Protein AF-A0A915KUY1-F1 (afdb_monomer_lite)

pLDDT: mean 75.83, std 19.06, range [29.27, 96.12]

Radius of gyration: 16.63 Å; chains: 1; bounding box: 63×33×34 Å

Foldseek 3Di:
DPPPPPPPVVPPPDDPPDDPVVLLVVLLVLCPVFQDPVLSVLQPVLDPVLRCPLCVVCVVVVNCQAADPVCSVVLVVLQVVCCPPPNVPLVSLLVSLVCSVCVVVCVPPPPHSVVVSVVSNVNTRVDPNVSSSVSSVVSSVVVVVVD

Organism: Romanomermis culicivorax (NCBI:txid13658)

Secondary structure (DSSP, 8-state):
---SSSSSSSSS-----S-HHHHHHHHHHHHHHHS-HHHHHHHHHT-TT-SSHHHHHHHHTTTTTTS-HHHHHHHHHHHHHHHHHT-TTHHHHHHHHHHHHTHHHHHHH-SSHHHHHHHHHHTTT-S-HHHHHHHHHHHHHHHHHT-

Structure (mmCIF, N/CA/C/O backbone):
data_AF-A0A915KUY1-F1
#
_entry.id   AF-A0A915KUY1-F1
#
loop_
_atom_site.group_PDB
_atom_site.id
_atom_site.type_symbol
_atom_site.label_atom_id
_atom_site.label_alt_id
_atom_site.label_comp_id
_atom_site.label_asym_id
_atom_site.label_entity_id
_atom_site.label_seq_id
_atom_site.pdbx_PDB_ins_code
_atom_site.Cartn_x
_atom_site.Cartn_y
_atom_site.Cartn_z
_atom_site.occupancy
_atom_site.B_iso_or_equiv
_atom_site.auth_seq_id
_atom_site.auth_comp_id
_atom_site.auth_asym_id
_atom_site.auth_atom_id
_atom_site.pdbx_PDB_model_num
ATOM 1 N N . MET A 1 1 ? -45.867 -4.315 1.442 1.00 37.22 1 MET A N 1
ATOM 2 C CA . MET A 1 1 ? -44.862 -5.387 1.263 1.00 37.22 1 MET A CA 1
ATOM 3 C C . MET A 1 1 ? -43.944 -4.998 0.104 1.00 37.22 1 MET A C 1
ATOM 5 O O . MET A 1 1 ? -43.951 -5.641 -0.935 1.00 37.22 1 MET A O 1
ATOM 9 N N . ALA A 1 2 ? -43.231 -3.877 0.262 1.00 34.56 2 ALA A N 1
ATOM 10 C CA . ALA A 1 2 ? -42.435 -3.243 -0.792 1.00 34.56 2 ALA A CA 1
ATOM 11 C C . ALA A 1 2 ? -41.160 -2.574 -0.230 1.00 34.56 2 ALA A C 1
ATOM 13 O O . ALA A 1 2 ? -40.733 -1.564 -0.761 1.00 34.56 2 ALA A O 1
ATOM 14 N N . ASP A 1 3 ? -40.552 -3.142 0.822 1.00 38.59 3 ASP A N 1
ATOM 15 C CA . ASP A 1 3 ? -39.385 -2.541 1.507 1.00 38.59 3 ASP A CA 1
ATOM 16 C C . ASP A 1 3 ? -38.132 -3.433 1.539 1.00 38.59 3 ASP A C 1
ATOM 18 O O . ASP A 1 3 ? -37.157 -3.117 2.207 1.00 38.59 3 ASP A O 1
ATOM 22 N N . ALA A 1 4 ? -38.104 -4.548 0.803 1.00 36.88 4 ALA A N 1
ATOM 23 C CA . ALA A 1 4 ? -36.945 -5.456 0.814 1.00 36.88 4 ALA A CA 1
ATOM 24 C C . ALA A 1 4 ? -36.074 -5.392 -0.454 1.00 36.88 4 ALA A C 1
ATOM 26 O O . ALA A 1 4 ? -35.021 -6.018 -0.498 1.00 36.88 4 ALA A O 1
ATOM 27 N N . LYS A 1 5 ? -36.490 -4.655 -1.496 1.00 35.69 5 LYS A N 1
ATOM 28 C CA . LYS A 1 5 ? -35.784 -4.630 -2.793 1.00 35.69 5 LYS A CA 1
ATOM 29 C C . LYS A 1 5 ? -34.901 -3.397 -3.012 1.00 35.69 5 LYS A C 1
ATOM 31 O O . LYS A 1 5 ? -34.172 -3.355 -3.990 1.00 35.69 5 LYS A O 1
ATOM 36 N N . MET A 1 6 ? -34.931 -2.436 -2.090 1.00 32.81 6 MET A N 1
ATOM 37 C CA . MET A 1 6 ? -34.223 -1.155 -2.209 1.00 32.81 6 MET A CA 1
ATOM 38 C C . MET A 1 6 ? -32.928 -1.083 -1.380 1.00 32.81 6 MET A C 1
ATOM 40 O O . MET A 1 6 ? -32.286 -0.047 -1.343 1.00 32.81 6 MET A O 1
ATOM 44 N N . ALA A 1 7 ? -32.531 -2.177 -0.716 1.00 36.47 7 ALA A N 1
ATOM 45 C CA . ALA A 1 7 ? -31.296 -2.243 0.078 1.00 36.47 7 ALA A CA 1
ATOM 46 C C . ALA A 1 7 ? -30.118 -2.907 -0.667 1.00 36.47 7 ALA A C 1
ATOM 48 O O . ALA A 1 7 ? -28.988 -2.873 -0.189 1.00 36.47 7 ALA A O 1
ATOM 49 N N . GLY A 1 8 ? -30.372 -3.538 -1.821 1.00 29.27 8 GLY A N 1
ATOM 50 C CA . GLY A 1 8 ? -29.350 -4.270 -2.581 1.00 29.27 8 GLY A CA 1
ATOM 51 C C . GLY A 1 8 ? -28.598 -3.428 -3.614 1.00 29.27 8 GLY A C 1
ATOM 52 O O . GLY A 1 8 ? -27.452 -3.737 -3.920 1.00 29.27 8 GLY A O 1
ATOM 53 N N . GLU A 1 9 ? -29.213 -2.361 -4.131 1.00 31.41 9 GLU A N 1
ATOM 54 C CA . GLU A 1 9 ? -28.635 -1.538 -5.208 1.00 31.41 9 GLU A CA 1
ATOM 55 C C . GLU A 1 9 ? -27.845 -0.317 -4.700 1.00 31.41 9 GLU A C 1
ATOM 57 O O . GLU A 1 9 ? -27.051 0.239 -5.451 1.00 31.41 9 GLU A O 1
ATOM 62 N N . GLU A 1 10 ? -27.956 0.048 -3.417 1.00 34.25 10 GLU A N 1
ATOM 63 C CA . GLU A 1 10 ? -27.162 1.137 -2.813 1.00 34.25 10 GLU A CA 1
ATOM 64 C C . GLU A 1 10 ? 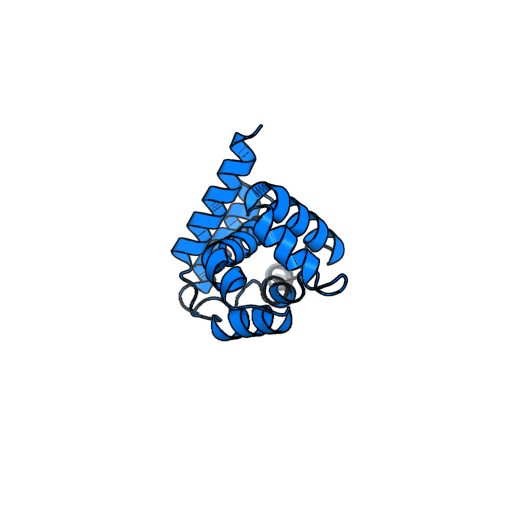-25.859 0.667 -2.138 1.00 34.25 10 GLU A C 1
ATOM 66 O O . GLU A 1 10 ? -25.038 1.491 -1.746 1.00 34.25 10 GLU A O 1
ATOM 71 N N . MET A 1 11 ? -25.612 -0.643 -2.021 1.00 32.72 11 MET A N 1
ATOM 72 C CA . MET A 1 11 ? -24.435 -1.157 -1.295 1.00 32.72 11 MET A CA 1
ATOM 73 C C . MET A 1 11 ? -23.153 -1.206 -2.143 1.00 32.72 11 MET A C 1
ATOM 75 O O . MET A 1 11 ? -22.055 -1.236 -1.598 1.00 32.72 11 MET A O 1
ATOM 79 N N . PHE A 1 12 ? -23.287 -1.181 -3.472 1.00 37.41 12 PHE A N 1
ATOM 80 C CA . PHE A 1 12 ? -22.168 -1.236 -4.427 1.00 37.41 12 PHE A CA 1
ATOM 81 C C . PHE A 1 12 ? -22.180 -0.065 -5.424 1.00 37.41 12 PHE A C 1
ATOM 83 O O . PHE A 1 12 ? -21.519 -0.101 -6.463 1.00 37.41 12 PHE A O 1
ATOM 90 N N . GLY A 1 13 ? -22.939 0.989 -5.109 1.00 30.92 13 GLY A N 1
ATOM 91 C CA . GLY A 1 13 ? -23.016 2.214 -5.894 1.00 30.92 13 GLY A CA 1
ATOM 92 C C . GLY A 1 13 ? -21.723 3.017 -5.795 1.00 30.92 13 GLY A C 1
ATOM 93 O O . GLY A 1 13 ? -21.561 3.814 -4.879 1.00 30.92 13 GLY A O 1
ATOM 94 N N . ALA A 1 14 ? -20.818 2.759 -6.741 1.00 41.97 14 ALA A N 1
ATOM 95 C CA . ALA A 1 14 ? -19.761 3.631 -7.248 1.00 41.97 14 ALA A CA 1
ATOM 96 C C . ALA A 1 14 ? -19.463 4.872 -6.391 1.00 41.97 14 ALA A C 1
ATOM 98 O O . ALA A 1 14 ? -20.105 5.912 -6.531 1.00 41.97 14 ALA A O 1
ATOM 99 N N . GLN A 1 15 ? -18.425 4.795 -5.564 1.00 40.28 15 GLN A N 1
ATOM 100 C CA . GLN A 1 15 ? -17.792 6.000 -5.051 1.00 40.28 15 GLN A CA 1
ATOM 101 C C . GLN A 1 15 ? -16.779 6.501 -6.088 1.00 40.28 15 GLN A C 1
ATOM 103 O O . GLN A 1 15 ? -15.762 5.840 -6.298 1.00 40.28 15 GLN A O 1
ATOM 108 N N . PRO A 1 16 ? -16.989 7.665 -6.732 1.00 50.44 16 PRO A N 1
ATOM 109 C CA . PRO A 1 16 ? -15.928 8.326 -7.477 1.00 50.44 16 PRO A CA 1
ATOM 110 C C . PRO A 1 16 ? -15.035 8.994 -6.429 1.00 50.44 16 PRO A C 1
ATOM 112 O O . PRO A 1 16 ? -15.233 10.158 -6.089 1.00 50.44 16 PRO A O 1
ATOM 115 N N . ARG A 1 17 ? -14.169 8.209 -5.777 1.00 51.03 17 ARG A N 1
ATOM 116 C CA . ARG A 1 17 ? -13.700 8.594 -4.441 1.00 51.03 17 ARG A CA 1
ATOM 117 C C . ARG A 1 17 ? -12.710 9.755 -4.433 1.00 51.03 17 ARG A C 1
ATOM 119 O O . ARG A 1 17 ? -12.708 10.450 -3.436 1.00 51.03 17 ARG A O 1
ATOM 126 N N . LEU A 1 18 ? -12.000 10.046 -5.525 1.00 49.78 18 LEU A N 1
ATOM 127 C CA . LEU A 1 18 ? -11.251 11.290 -5.768 1.00 49.78 18 LEU A CA 1
ATOM 128 C C . LEU A 1 18 ? -11.006 11.414 -7.283 1.00 49.78 18 LEU A C 1
ATOM 130 O O . LEU A 1 18 ? -10.793 10.405 -7.959 1.00 49.78 18 LEU A O 1
ATOM 134 N N . ALA A 1 19 ? -11.016 12.629 -7.842 1.00 52.47 19 ALA A N 1
ATOM 135 C CA . ALA A 1 19 ? -10.506 12.812 -9.205 1.00 52.47 19 ALA A CA 1
ATOM 136 C C . ALA A 1 19 ? -9.038 12.347 -9.245 1.00 52.47 19 ALA A C 1
ATOM 138 O O . ALA A 1 19 ? -8.319 12.561 -8.268 1.00 52.47 19 ALA A O 1
ATOM 139 N N . SER A 1 20 ? -8.575 11.742 -10.345 1.00 54.09 20 SER A N 1
ATOM 140 C CA . SER A 1 20 ? -7.192 11.237 -10.482 1.00 54.09 20 SER A CA 1
ATOM 141 C C . SER A 1 20 ? -6.143 12.249 -10.006 1.00 54.09 20 SER A C 1
ATOM 143 O O . SER A 1 20 ? -5.218 11.891 -9.288 1.00 54.09 20 SER A O 1
ATOM 145 N N . HIS A 1 21 ? -6.370 13.529 -10.297 1.00 54.31 21 HIS A N 1
ATOM 146 C CA . HIS A 1 21 ? -5.519 14.636 -9.875 1.00 54.31 21 HIS A CA 1
ATOM 147 C C . HIS A 1 21 ? -5.514 14.909 -8.354 1.00 54.31 21 HIS A C 1
ATOM 149 O O . HIS A 1 21 ? -4.525 15.373 -7.797 1.00 54.31 21 HIS A O 1
ATOM 155 N N . GLN A 1 22 ? -6.606 14.636 -7.636 1.00 54.81 22 GLN A N 1
ATOM 156 C CA . GLN A 1 22 ? -6.629 14.781 -6.177 1.00 54.81 22 GLN A CA 1
ATOM 157 C C . GLN A 1 22 ? -5.911 13.619 -5.480 1.00 54.81 22 GLN A C 1
ATOM 159 O O . GLN A 1 22 ? -5.196 13.862 -4.512 1.00 54.81 22 GLN A O 1
ATOM 164 N N . VAL A 1 23 ? -6.047 12.386 -5.990 1.00 60.12 23 VAL A N 1
ATOM 165 C CA . VAL A 1 23 ? -5.237 11.239 -5.534 1.00 60.12 23 VAL A CA 1
ATOM 166 C C . VAL A 1 23 ? -3.763 11.556 -5.733 1.00 60.12 23 VAL A C 1
ATOM 168 O O . VAL A 1 23 ? -2.976 11.429 -4.807 1.00 60.12 23 VAL A O 1
ATOM 171 N N . GLU A 1 24 ? -3.409 12.053 -6.914 1.00 59.25 24 GLU A N 1
ATOM 172 C CA . GLU A 1 24 ? -2.051 12.445 -7.268 1.00 59.25 24 GLU A CA 1
ATOM 173 C C . GLU A 1 24 ? -1.474 13.496 -6.305 1.00 59.25 24 GLU A C 1
ATOM 175 O O . GLU A 1 24 ? -0.385 13.306 -5.769 1.00 59.25 24 GLU A O 1
ATOM 180 N N . ASN A 1 25 ? -2.219 14.567 -6.013 1.00 61.16 25 ASN A N 1
ATOM 181 C CA . ASN A 1 25 ? -1.780 15.612 -5.085 1.00 61.16 25 ASN A CA 1
ATOM 182 C C . ASN A 1 25 ? -1.586 15.085 -3.656 1.00 61.16 25 ASN A C 1
ATOM 184 O O . ASN A 1 25 ? -0.623 15.462 -2.986 1.00 61.16 25 ASN A O 1
ATOM 188 N N . ILE A 1 26 ? -2.476 14.208 -3.184 1.00 63.00 26 ILE A N 1
ATOM 189 C CA . ILE A 1 26 ? -2.374 13.647 -1.834 1.00 63.00 26 ILE A CA 1
ATOM 190 C C . ILE A 1 26 ? -1.241 12.620 -1.769 1.00 63.00 26 ILE A C 1
ATOM 192 O O . ILE A 1 26 ? -0.455 12.658 -0.831 1.00 63.00 26 ILE A O 1
ATOM 196 N N . VAL A 1 27 ? -1.096 11.748 -2.766 1.00 62.47 27 VAL A N 1
ATOM 197 C CA . VAL A 1 27 ? -0.003 10.768 -2.831 1.00 62.47 27 VAL A CA 1
ATOM 198 C C . VAL A 1 27 ? 1.349 11.476 -2.942 1.00 62.47 27 VAL A C 1
ATOM 200 O O . VAL A 1 27 ? 2.252 11.137 -2.186 1.00 62.47 27 VAL A O 1
ATOM 203 N N . ASN A 1 28 ? 1.477 12.517 -3.774 1.00 62.22 28 ASN A N 1
ATOM 204 C CA . ASN A 1 28 ? 2.680 13.359 -3.834 1.00 62.22 28 ASN A CA 1
ATOM 205 C C . ASN A 1 28 ? 2.994 14.002 -2.478 1.00 62.22 28 ASN A C 1
ATOM 207 O O . ASN A 1 28 ? 4.131 13.950 -2.010 1.00 62.22 28 ASN A O 1
ATOM 211 N N . TYR A 1 29 ? 1.983 14.579 -1.823 1.00 64.69 29 TYR A N 1
ATOM 212 C CA . TYR A 1 29 ? 2.142 15.171 -0.498 1.00 64.69 29 TYR A CA 1
ATOM 213 C C . TYR A 1 29 ? 2.577 14.137 0.548 1.00 64.69 29 TYR A C 1
ATOM 215 O O . TYR A 1 29 ? 3.468 14.412 1.351 1.00 64.69 29 TYR A O 1
ATOM 223 N N . LEU A 1 30 ? 1.974 12.946 0.541 1.00 63.62 30 LEU A N 1
ATOM 224 C CA . LEU A 1 30 ? 2.277 11.881 1.493 1.00 63.62 30 LEU A CA 1
ATOM 225 C C . LEU A 1 30 ? 3.644 11.240 1.221 1.00 63.62 30 LEU A C 1
ATOM 227 O O . LEU A 1 30 ? 4.362 10.970 2.175 1.00 63.62 30 LEU A O 1
ATOM 231 N N . LEU A 1 31 ? 4.057 11.063 -0.036 1.00 63.53 31 LEU A N 1
ATOM 232 C CA . LEU A 1 31 ? 5.406 10.594 -0.372 1.00 63.53 31 LEU A CA 1
ATOM 233 C C . LEU A 1 31 ? 6.463 11.585 0.108 1.00 63.53 31 LEU A C 1
ATOM 235 O O . LEU A 1 31 ? 7.360 11.199 0.851 1.00 63.53 31 LEU A O 1
ATOM 239 N N . HIS A 1 32 ? 6.296 12.870 -0.222 1.00 61.81 32 HIS A N 1
ATOM 240 C CA . HIS A 1 32 ? 7.212 13.918 0.222 1.00 61.81 32 HIS A CA 1
ATOM 241 C C . HIS A 1 32 ? 7.282 14.020 1.754 1.00 61.81 32 HIS A C 1
ATOM 243 O O . HIS A 1 32 ? 8.345 14.252 2.325 1.00 61.81 32 HIS A O 1
ATOM 249 N N . ARG A 1 33 ? 6.147 13.851 2.444 1.00 61.03 33 ARG A N 1
ATOM 250 C CA . ARG A 1 33 ? 6.058 14.056 3.896 1.00 61.03 33 ARG A CA 1
ATOM 251 C C . ARG A 1 33 ? 6.351 12.806 4.732 1.00 61.03 33 ARG A C 1
ATOM 253 O O . ARG A 1 33 ? 6.656 12.959 5.913 1.00 61.03 33 ARG A O 1
ATOM 260 N N . ILE A 1 34 ? 6.216 11.600 4.174 1.00 58.72 34 ILE A N 1
ATOM 261 C CA . ILE A 1 34 ? 6.215 10.343 4.947 1.00 58.72 34 ILE A CA 1
ATOM 262 C C . ILE A 1 34 ? 7.193 9.289 4.404 1.00 58.72 34 ILE A C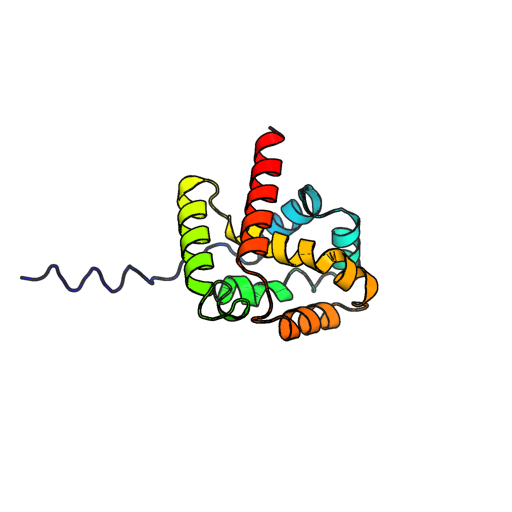 1
ATOM 264 O O . ILE A 1 34 ? 7.782 8.588 5.219 1.00 58.72 34 ILE A O 1
ATOM 268 N N . ALA A 1 35 ? 7.382 9.163 3.087 1.00 58.91 35 ALA A N 1
ATOM 269 C CA . ALA A 1 35 ? 8.065 8.011 2.469 1.00 58.91 35 ALA A CA 1
ATOM 270 C C . ALA A 1 35 ? 9.454 8.320 1.882 1.00 58.91 35 ALA A C 1
ATOM 272 O O . ALA A 1 35 ? 9.968 7.533 1.094 1.00 58.91 35 ALA A O 1
ATOM 273 N N . ASP A 1 36 ? 10.064 9.443 2.291 1.00 65.62 36 ASP A N 1
ATOM 274 C CA . ASP A 1 36 ? 11.448 9.843 1.985 1.00 65.62 36 ASP A CA 1
ATOM 275 C C . ASP A 1 36 ? 11.649 10.603 0.647 1.00 65.62 36 ASP A C 1
ATOM 277 O O . ASP A 1 36 ? 11.168 10.226 -0.424 1.00 65.62 36 ASP A O 1
ATOM 281 N N . ASN A 1 37 ? 12.403 11.707 0.731 1.00 67.50 37 ASN A N 1
ATOM 282 C CA . ASN A 1 37 ? 12.711 12.624 -0.369 1.00 67.50 37 ASN A CA 1
ATOM 283 C C . ASN A 1 37 ? 13.462 11.944 -1.518 1.00 67.50 37 ASN A C 1
ATOM 285 O O . ASN A 1 37 ? 13.270 12.321 -2.667 1.00 67.50 37 ASN A O 1
ATOM 289 N N . GLU A 1 38 ? 14.298 10.943 -1.237 1.00 72.06 38 GLU A N 1
ATOM 290 C CA . GLU A 1 38 ? 15.078 10.281 -2.288 1.00 72.06 38 GLU A CA 1
ATOM 291 C C . GLU A 1 38 ? 14.192 9.435 -3.219 1.00 72.06 38 GLU A C 1
ATOM 293 O O . GLU A 1 38 ? 14.338 9.511 -4.436 1.00 72.06 38 GLU A O 1
ATOM 298 N N . LEU A 1 39 ? 13.219 8.697 -2.680 1.00 70.75 39 LEU A N 1
ATOM 299 C CA . LEU A 1 39 ? 12.262 7.928 -3.476 1.00 70.75 39 LEU A CA 1
ATOM 300 C C . LEU A 1 39 ? 11.360 8.863 -4.289 1.00 70.75 39 LEU A C 1
ATOM 302 O O . LEU A 1 39 ? 11.097 8.610 -5.465 1.00 70.75 39 LEU A O 1
ATOM 306 N N . TYR A 1 40 ? 10.925 9.968 -3.678 1.00 73.00 40 TYR A N 1
ATOM 307 C CA . TYR A 1 40 ? 10.199 11.017 -4.385 1.00 73.00 40 TYR A CA 1
ATOM 308 C C . TYR A 1 40 ? 11.027 11.570 -5.555 1.00 73.00 40 TYR A C 1
ATOM 310 O O . TYR A 1 40 ? 10.537 11.611 -6.681 1.00 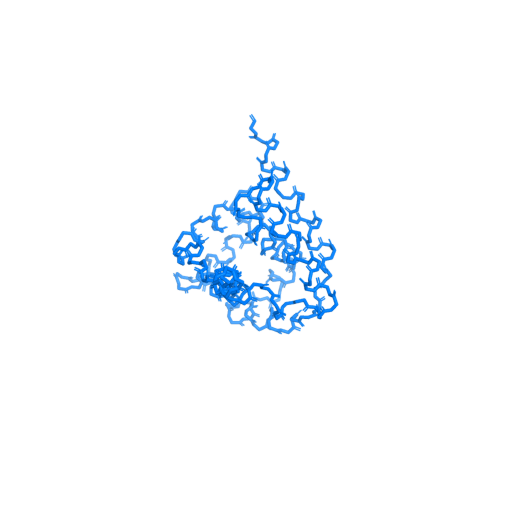73.00 40 TYR A O 1
ATOM 318 N N . ASP A 1 41 ? 12.298 11.912 -5.331 1.00 74.56 41 ASP A N 1
ATOM 319 C CA . ASP A 1 41 ? 13.193 12.426 -6.371 1.00 74.56 41 ASP A CA 1
ATOM 320 C C . ASP A 1 41 ? 13.439 11.408 -7.494 1.00 74.56 41 ASP A C 1
ATOM 322 O O . ASP A 1 41 ? 13.530 11.796 -8.660 1.00 74.56 41 ASP A O 1
ATOM 326 N N . VAL A 1 42 ? 13.548 10.114 -7.172 1.00 72.69 42 VAL A N 1
ATOM 327 C CA . VAL A 1 42 ? 13.679 9.033 -8.164 1.00 72.69 42 VAL A CA 1
ATOM 328 C C . VAL A 1 42 ? 12.428 8.956 -9.039 1.00 72.69 42 VAL A C 1
ATOM 330 O O . VAL A 1 42 ? 12.542 9.004 -10.264 1.00 72.69 42 VAL A O 1
ATOM 333 N N . ILE A 1 43 ? 11.237 8.934 -8.435 1.00 71.00 43 ILE A N 1
ATOM 334 C CA . ILE A 1 43 ? 9.962 8.885 -9.166 1.00 71.00 43 ILE A CA 1
ATOM 335 C C . ILE A 1 43 ? 9.776 10.141 -10.034 1.00 71.00 43 ILE A C 1
ATOM 337 O O . ILE A 1 43 ? 9.364 10.031 -11.187 1.00 71.00 43 ILE A O 1
ATOM 341 N N . GLN A 1 44 ? 10.134 11.328 -9.530 1.00 72.94 44 GLN A N 1
ATOM 342 C CA . GLN A 1 44 ? 10.049 12.581 -10.293 1.00 72.94 44 GLN A CA 1
ATOM 343 C C . GLN A 1 44 ? 11.019 12.611 -11.484 1.00 72.94 44 GLN A C 1
ATOM 345 O O . GLN A 1 44 ? 10.666 13.082 -12.564 1.00 72.94 44 GLN A O 1
ATOM 350 N N . LYS A 1 45 ? 12.235 12.068 -11.333 1.00 73.00 45 LYS A N 1
ATOM 351 C CA . LYS A 1 45 ? 13.222 11.988 -12.427 1.00 73.00 45 LYS A CA 1
ATOM 352 C C . LYS A 1 45 ? 12.795 11.054 -13.562 1.00 73.00 45 LYS A C 1
ATOM 354 O O . LYS A 1 45 ? 13.264 11.236 -14.682 1.00 73.00 45 LYS A O 1
ATOM 359 N N . MET A 1 46 ? 11.917 10.086 -13.294 1.00 69.56 46 MET A N 1
ATOM 360 C CA . MET A 1 46 ? 11.426 9.124 -14.290 1.00 69.56 46 MET A CA 1
ATOM 361 C C . MET A 1 46 ? 10.363 9.703 -15.251 1.00 69.56 46 MET A C 1
ATOM 363 O O . MET A 1 46 ? 10.036 9.050 -16.243 1.00 69.56 46 MET A O 1
ATOM 367 N N . GLY A 1 47 ? 9.882 10.938 -15.032 1.00 58.88 47 GLY A N 1
ATOM 368 C CA . GLY A 1 47 ? 9.226 11.767 -16.055 1.00 58.88 47 GLY A CA 1
ATOM 369 C C . GLY A 1 47 ? 7.862 12.372 -15.681 1.00 58.88 47 GLY A C 1
ATOM 370 O O . GLY A 1 47 ? 7.074 11.788 -14.944 1.00 58.88 47 GLY A O 1
ATOM 371 N N . ASP A 1 48 ? 7.541 13.517 -16.298 1.00 56.25 48 ASP A N 1
ATOM 372 C CA . ASP A 1 48 ? 6.346 14.351 -16.035 1.00 56.25 48 ASP A CA 1
ATOM 373 C C . ASP A 1 48 ? 4.986 13.681 -16.340 1.00 56.25 48 ASP A C 1
ATOM 375 O O . ASP A 1 48 ? 3.935 14.189 -15.956 1.00 56.25 48 ASP A O 1
ATOM 379 N N . HIS A 1 49 ? 4.969 12.541 -17.039 1.00 48.81 49 HIS A N 1
ATOM 380 C CA . HIS A 1 49 ? 3.748 11.786 -17.376 1.00 48.81 49 HIS A CA 1
ATOM 381 C C . HIS A 1 49 ? 3.600 10.476 -16.583 1.00 48.81 49 HIS A C 1
ATOM 383 O O . HIS A 1 49 ? 2.597 9.781 -16.723 1.00 48.81 49 HIS A O 1
ATOM 389 N N . ALA A 1 50 ? 4.581 10.147 -15.738 1.00 51.72 50 ALA A N 1
ATOM 390 C CA . ALA A 1 50 ? 4.671 8.920 -14.945 1.00 51.72 50 ALA A CA 1
ATOM 391 C C . ALA A 1 50 ? 4.057 9.066 -13.538 1.00 51.72 50 ALA A C 1
ATOM 393 O O . ALA A 1 50 ? 4.363 8.312 -12.616 1.00 51.72 50 ALA A O 1
ATOM 394 N N . GLN A 1 51 ? 3.177 10.049 -13.359 1.00 58.03 51 GLN A N 1
ATOM 395 C CA . GLN A 1 51 ? 2.508 10.323 -12.094 1.00 58.03 51 GLN A CA 1
ATOM 396 C C . GLN A 1 51 ? 1.557 9.165 -11.755 1.00 58.03 51 GLN A C 1
ATOM 398 O O . GLN A 1 51 ? 0.455 9.071 -12.285 1.00 58.03 51 GLN A O 1
ATOM 403 N N . PHE A 1 52 ? 2.012 8.242 -10.904 1.00 61.16 52 PHE A N 1
ATOM 404 C CA . PHE A 1 52 ? 1.205 7.237 -10.196 1.00 61.16 52 PHE A CA 1
ATOM 405 C C . PHE A 1 52 ? 0.298 6.315 -11.025 1.00 61.16 52 PHE A C 1
ATOM 407 O O . PHE A 1 52 ? -0.509 5.578 -10.461 1.00 61.16 52 PHE A O 1
ATOM 414 N N . TYR A 1 53 ? 0.457 6.245 -12.349 1.00 65.38 53 TYR A N 1
ATOM 415 C CA . TYR A 1 53 ? -0.302 5.295 -13.172 1.00 65.38 53 TYR A CA 1
ATOM 416 C C . TYR A 1 53 ? -0.121 3.840 -12.717 1.00 65.38 53 TYR A C 1
ATOM 418 O O . TYR A 1 53 ? -1.042 3.040 -12.874 1.00 65.38 53 TYR A O 1
ATOM 426 N N . PHE A 1 54 ? 1.018 3.496 -12.104 1.00 71.38 54 PHE A N 1
ATOM 427 C CA . PHE A 1 54 ? 1.240 2.157 -11.555 1.00 71.38 54 PHE A CA 1
ATOM 428 C C . PHE A 1 54 ? 0.254 1.811 -10.427 1.00 71.38 54 PHE A C 1
ATOM 430 O O . PHE A 1 54 ? -0.236 0.684 -10.382 1.00 71.38 54 PHE A O 1
ATOM 437 N N . CYS A 1 55 ? -0.118 2.771 -9.571 1.00 76.00 55 CYS A N 1
ATOM 438 C CA . CYS A 1 55 ? -1.086 2.541 -8.498 1.00 76.00 55 CYS A CA 1
ATOM 439 C C . CYS A 1 55 ? -2.536 2.841 -8.909 1.00 76.00 55 CYS A C 1
ATOM 441 O O . CYS A 1 55 ? -3.456 2.548 -8.147 1.00 76.00 55 CYS A O 1
ATOM 443 N N . TYR A 1 56 ? -2.786 3.315 -10.138 1.00 80.88 56 TYR A N 1
ATOM 444 C CA . TYR A 1 56 ? -4.151 3.464 -10.664 1.00 80.88 56 TYR A CA 1
ATOM 445 C C . TYR A 1 56 ? -4.935 2.147 -10.596 1.00 80.88 56 TYR A C 1
ATOM 447 O O . TYR A 1 56 ? -6.100 2.138 -10.198 1.00 80.88 56 TYR A O 1
ATOM 455 N N . ARG A 1 57 ? -4.286 1.015 -10.918 1.00 85.06 57 ARG A N 1
ATOM 456 C CA . ARG A 1 57 ? -4.895 -0.321 -10.804 1.00 85.06 57 ARG A CA 1
ATOM 457 C C . ARG A 1 57 ? -5.334 -0.631 -9.374 1.00 85.06 57 ARG A C 1
ATOM 459 O O . ARG A 1 57 ? -6.385 -1.241 -9.193 1.00 85.06 57 ARG A O 1
ATOM 466 N N . TRP A 1 58 ? -4.537 -0.234 -8.385 1.00 90.31 58 TRP A N 1
ATOM 467 C CA . TRP A 1 58 ? -4.801 -0.523 -6.980 1.00 90.31 58 TRP A CA 1
ATOM 468 C C . TRP A 1 58 ? -6.096 0.136 -6.532 1.00 90.31 58 TRP A C 1
ATOM 470 O O . TRP A 1 58 ? -6.981 -0.548 -6.035 1.00 90.31 58 TRP A O 1
ATOM 480 N N . PHE A 1 59 ? -6.260 1.427 -6.809 1.00 85.50 59 PHE A N 1
ATOM 481 C CA . PHE A 1 59 ? -7.479 2.146 -6.440 1.00 85.50 59 PHE A CA 1
ATOM 482 C C . PHE A 1 59 ? -8.683 1.752 -7.300 1.00 85.50 59 PHE A C 1
ATOM 484 O O . PHE A 1 59 ? -9.792 1.662 -6.791 1.00 85.50 59 PHE A O 1
ATOM 491 N N . LEU A 1 60 ? -8.485 1.470 -8.594 1.00 86.19 60 LEU A N 1
ATOM 492 C CA . LEU A 1 60 ? -9.580 1.067 -9.483 1.00 86.19 60 LEU A CA 1
ATOM 493 C C . LEU A 1 60 ? -10.198 -0.283 -9.090 1.00 86.19 60 LEU A C 1
ATOM 495 O O . LEU A 1 60 ? -11.382 -0.510 -9.326 1.00 86.19 60 LEU A O 1
ATOM 499 N N . LEU A 1 61 ? -9.387 -1.196 -8.554 1.00 89.81 61 LEU A N 1
ATOM 500 C CA . LEU A 1 61 ? -9.802 -2.557 -8.210 1.00 89.81 61 LEU A CA 1
ATOM 501 C C . LEU A 1 61 ? -9.850 -2.798 -6.700 1.00 89.81 61 LEU A C 1
ATOM 503 O O . LEU A 1 61 ? -9.840 -3.959 -6.289 1.00 89.81 61 LEU A O 1
ATOM 507 N N . ASP A 1 62 ? -9.839 -1.739 -5.888 1.00 90.06 62 ASP A N 1
ATOM 508 C CA . ASP A 1 62 ? -9.784 -1.814 -4.425 1.00 90.06 62 ASP A CA 1
ATOM 509 C C . ASP A 1 62 ? -8.718 -2.816 -3.933 1.00 90.06 62 ASP A C 1
ATOM 511 O O . ASP A 1 62 ? -8.965 -3.649 -3.070 1.00 90.06 62 ASP A O 1
ATOM 515 N N . PHE A 1 63 ? -7.524 -2.807 -4.529 1.00 92.81 63 PHE A N 1
ATOM 516 C CA . PHE A 1 63 ? -6.401 -3.702 -4.215 1.00 92.81 63 PHE A CA 1
ATOM 517 C C . PHE A 1 63 ? -6.683 -5.208 -4.407 1.00 92.81 63 PHE A C 1
ATOM 519 O O . PHE A 1 63 ? -5.855 -6.045 -4.046 1.00 92.81 63 PHE A O 1
ATOM 526 N N . LYS A 1 64 ? -7.800 -5.597 -5.044 1.00 91.94 64 LYS A N 1
ATOM 527 C CA . LYS A 1 64 ? -8.201 -7.009 -5.212 1.00 91.94 64 LYS A CA 1
ATOM 528 C C . LYS A 1 64 ? -7.152 -7.884 -5.897 1.00 91.94 64 LYS A C 1
ATOM 530 O O . LYS A 1 64 ? -7.136 -9.093 -5.668 1.00 91.94 64 LYS A O 1
ATOM 535 N N . ARG A 1 65 ? -6.362 -7.292 -6.797 1.00 93.56 65 ARG A N 1
ATOM 536 C CA . ARG A 1 65 ? -5.314 -7.965 -7.582 1.00 93.56 65 ARG A CA 1
ATOM 537 C C . ARG A 1 65 ? -3.964 -8.011 -6.875 1.00 93.56 65 ARG A C 1
ATOM 539 O O . ARG A 1 65 ? -3.070 -8.678 -7.370 1.00 93.56 65 ARG A O 1
ATOM 546 N N . GLU A 1 66 ? -3.814 -7.306 -5.761 1.00 94.06 66 GLU A N 1
ATOM 547 C CA . GLU A 1 66 ? -2.534 -7.194 -5.063 1.00 94.06 66 GLU A CA 1
ATOM 548 C C . GLU A 1 66 ? -2.424 -8.224 -3.931 1.00 94.06 66 GLU A C 1
ATOM 550 O O . GLU A 1 66 ? -1.333 -8.696 -3.634 1.00 94.06 66 GLU A O 1
ATOM 555 N N . PHE A 1 67 ? -3.547 -8.635 -3.341 1.00 95.56 67 PHE A N 1
ATOM 556 C CA . PHE A 1 67 ? -3.576 -9.568 -2.213 1.00 95.56 67 PHE A CA 1
ATOM 557 C C . PHE A 1 67 ? -4.224 -10.903 -2.580 1.00 95.56 67 PHE A C 1
ATOM 559 O O . PHE A 1 67 ? -5.152 -10.955 -3.399 1.00 95.56 67 PHE A O 1
ATOM 566 N N . GLU A 1 68 ? -3.765 -11.972 -1.923 1.00 94.50 68 GLU A N 1
ATOM 567 C CA . GLU A 1 68 ? -4.387 -13.290 -2.019 1.00 94.50 68 GLU A CA 1
ATOM 568 C C . GLU A 1 68 ? -5.875 -13.225 -1.642 1.00 94.50 68 GLU A C 1
ATOM 570 O O . GLU A 1 68 ? -6.341 -12.349 -0.906 1.00 94.50 68 GLU A O 1
ATOM 575 N N . TYR A 1 69 ? -6.663 -14.162 -2.171 1.00 92.00 69 TYR A N 1
ATOM 576 C CA . TYR A 1 69 ? -8.108 -14.179 -1.942 1.00 92.00 69 TYR A CA 1
ATOM 577 C C . TYR A 1 69 ? -8.478 -14.287 -0.456 1.00 92.00 69 TYR A C 1
ATOM 579 O O . TYR A 1 69 ? -9.461 -13.681 -0.036 1.00 92.00 69 TYR A O 1
ATOM 587 N N . GLU A 1 70 ? -7.699 -15.034 0.327 1.00 93.12 70 GLU A N 1
ATOM 588 C CA . GLU A 1 70 ? -7.947 -15.217 1.761 1.00 93.12 70 GLU A CA 1
ATOM 589 C C . GLU A 1 70 ? -7.726 -13.918 2.553 1.00 93.12 70 GLU A C 1
ATOM 591 O O . GLU A 1 70 ? -8.468 -13.635 3.493 1.00 93.12 70 GLU A O 1
ATOM 596 N N . ASP A 1 71 ? -6.787 -13.078 2.111 1.00 94.38 71 ASP A N 1
ATOM 597 C CA . ASP A 1 71 ? -6.411 -11.843 2.799 1.00 94.38 71 ASP A CA 1
ATOM 598 C C . ASP A 1 71 ? -7.207 -10.617 2.346 1.00 94.38 71 ASP A C 1
ATOM 600 O O . ASP A 1 71 ? -7.354 -9.653 3.105 1.00 94.38 71 ASP A O 1
ATOM 604 N N . VAL A 1 72 ? -7.751 -10.628 1.122 1.00 95.06 72 VAL A N 1
ATOM 605 C CA . VAL A 1 72 ? -8.378 -9.427 0.550 1.00 95.06 72 VAL A CA 1
ATOM 606 C C . VAL A 1 72 ? -9.548 -8.910 1.390 1.00 95.06 72 VAL A C 1
ATOM 608 O O . VAL A 1 72 ? -9.725 -7.701 1.523 1.00 95.06 72 VAL A O 1
ATOM 611 N N . PHE A 1 73 ? -10.328 -9.804 2.003 1.00 94.88 73 PHE A N 1
ATOM 612 C CA . PHE A 1 73 ? -11.450 -9.400 2.849 1.00 94.88 73 PHE A CA 1
ATOM 613 C C . PHE A 1 73 ? -10.970 -8.665 4.103 1.00 94.88 73 PHE A C 1
ATOM 615 O O . PHE A 1 73 ? -11.515 -7.617 4.431 1.00 94.88 73 PHE A O 1
ATOM 622 N N . SER A 1 74 ? -9.902 -9.149 4.740 1.00 95.19 74 SER A N 1
ATOM 623 C CA . SER A 1 74 ? -9.284 -8.496 5.903 1.00 95.19 74 SER A CA 1
ATOM 624 C C . SER A 1 74 ? -8.749 -7.103 5.554 1.00 95.19 74 SER A C 1
ATOM 626 O O . SER A 1 74 ? -8.944 -6.138 6.302 1.00 95.19 74 SER A O 1
ATOM 628 N N . VAL A 1 75 ? -8.134 -6.966 4.373 1.00 96.12 75 VAL A N 1
ATOM 629 C CA . VAL A 1 75 ? -7.691 -5.671 3.840 1.00 96.12 75 VAL A CA 1
ATOM 630 C C . VAL A 1 75 ? -8.879 -4.727 3.659 1.00 96.12 75 VAL A C 1
ATOM 632 O O . VAL A 1 75 ? -8.847 -3.603 4.161 1.00 96.12 75 VAL A O 1
ATOM 635 N N . TRP A 1 76 ? -9.954 -5.176 3.010 1.00 95.88 76 TRP A N 1
ATOM 636 C CA . TRP A 1 76 ? -11.150 -4.359 2.783 1.00 95.88 76 TRP A CA 1
ATOM 637 C C . TRP A 1 76 ? -11.846 -3.940 4.072 1.00 95.88 76 TRP A C 1
ATOM 639 O O . TRP A 1 76 ? -12.130 -2.757 4.257 1.00 95.88 76 TRP A O 1
ATOM 649 N N . GLU A 1 77 ? -12.075 -4.878 4.988 1.00 95.25 77 GLU A N 1
ATOM 650 C CA . GLU A 1 77 ? -12.691 -4.604 6.286 1.00 95.25 77 GLU A CA 1
ATOM 651 C C . GLU A 1 77 ? -11.875 -3.579 7.075 1.00 95.25 77 GLU A C 1
ATOM 653 O O . GLU A 1 77 ? -12.442 -2.665 7.687 1.00 95.25 77 GLU A O 1
ATOM 658 N N . THR A 1 78 ? -10.544 -3.676 7.005 1.00 95.06 78 THR A N 1
ATOM 659 C CA . THR A 1 78 ? -9.642 -2.721 7.648 1.00 95.06 78 THR A CA 1
ATOM 660 C C . THR A 1 78 ? -9.720 -1.348 6.987 1.00 95.06 78 THR A C 1
ATOM 662 O O . THR A 1 78 ? -9.902 -0.364 7.703 1.00 95.06 78 THR A O 1
ATOM 665 N N . ILE A 1 79 ? -9.653 -1.256 5.653 1.00 91.38 79 ILE A N 1
ATOM 666 C CA . ILE A 1 79 ? -9.772 0.017 4.921 1.00 91.38 79 ILE A CA 1
ATOM 667 C C . ILE A 1 79 ? -11.110 0.684 5.234 1.00 91.38 79 ILE A C 1
ATOM 669 O O . ILE A 1 79 ? -11.140 1.855 5.596 1.00 91.38 79 ILE A O 1
ATOM 673 N N . TRP A 1 80 ? -12.225 -0.040 5.138 1.00 92.56 80 TRP A N 1
ATOM 674 C CA . TRP A 1 80 ? -13.550 0.529 5.385 1.00 92.56 80 TRP A CA 1
ATOM 675 C C . TRP A 1 80 ? -13.715 1.002 6.828 1.00 92.56 80 TRP A C 1
ATOM 677 O O . TRP A 1 80 ? -14.244 2.091 7.067 1.00 92.56 80 TRP A O 1
ATOM 687 N N . SER A 1 81 ? -13.228 0.216 7.790 1.00 92.31 81 SER A N 1
ATOM 688 C CA . SER A 1 81 ? -13.273 0.584 9.206 1.00 92.31 81 SER A CA 1
ATOM 689 C C . SER A 1 81 ? -12.393 1.801 9.493 1.00 92.31 81 SER A C 1
ATOM 691 O O . SER A 1 81 ? -12.842 2.749 10.139 1.00 92.31 81 SER A O 1
ATOM 693 N N . ALA A 1 82 ? -11.163 1.820 8.978 1.00 88.75 82 ALA A N 1
ATOM 694 C CA . ALA A 1 82 ? -10.223 2.922 9.153 1.00 88.75 82 ALA A CA 1
ATOM 695 C C . ALA A 1 82 ? -10.703 4.208 8.462 1.00 88.75 82 ALA A C 1
ATOM 697 O O . ALA A 1 82 ? -10.620 5.278 9.072 1.00 88.75 82 ALA A O 1
ATOM 698 N N . ASN A 1 83 ? -11.298 4.091 7.267 1.00 85.12 83 ASN A N 1
ATOM 699 C CA . ASN A 1 83 ? -11.877 5.216 6.530 1.00 85.12 83 ASN A CA 1
ATOM 700 C C . ASN A 1 83 ? -12.982 5.924 7.303 1.00 85.12 83 ASN A C 1
ATOM 702 O O . ASN A 1 83 ? -13.124 7.141 7.227 1.00 85.12 83 ASN A O 1
ATOM 706 N N . ARG A 1 84 ? -13.746 5.166 8.090 1.00 85.62 84 ARG A N 1
ATOM 707 C CA . ARG A 1 84 ? -14.826 5.714 8.907 1.00 85.62 84 ARG A CA 1
ATOM 708 C C . ARG A 1 84 ? -14.363 6.234 10.266 1.00 85.62 84 ARG A C 1
ATOM 710 O O . ARG A 1 84 ? -14.979 7.153 10.797 1.00 85.62 84 ARG A O 1
ATOM 717 N N . LEU A 1 85 ? -13.358 5.601 10.866 1.00 84.19 85 LEU A N 1
ATOM 718 C CA . LEU A 1 85 ? -13.013 5.819 12.273 1.00 84.19 85 LEU A CA 1
ATOM 719 C C . LEU A 1 85 ? -11.793 6.717 12.484 1.00 84.19 85 LEU A C 1
ATOM 721 O O . LEU A 1 85 ? -11.694 7.330 13.544 1.00 84.19 85 LEU A O 1
ATOM 725 N N . ILE A 1 86 ? -10.852 6.762 11.534 1.00 81.25 86 ILE A N 1
ATOM 726 C CA . ILE A 1 86 ? -9.518 7.335 11.772 1.00 81.25 86 ILE A CA 1
ATOM 727 C C . ILE A 1 86 ? -9.104 8.340 10.688 1.00 81.25 86 ILE A C 1
ATOM 729 O O . ILE A 1 86 ? -8.567 9.395 11.023 1.00 81.25 86 ILE A O 1
ATOM 733 N N . SER A 1 87 ? -9.317 8.041 9.402 1.00 78.62 87 SER A N 1
ATOM 734 C CA . SER A 1 87 ? -8.894 8.919 8.299 1.00 78.62 87 SER A CA 1
ATOM 735 C C . SER A 1 87 ? -9.653 8.609 7.021 1.00 78.62 87 SER A C 1
ATOM 737 O O . SER A 1 87 ? -9.617 7.467 6.604 1.00 78.62 87 SER A O 1
ATOM 739 N N . GLU A 1 88 ? -10.239 9.603 6.350 1.00 77.38 88 GLU A N 1
ATOM 740 C CA . GLU A 1 88 ? -11.066 9.410 5.142 1.00 77.38 88 GLU A CA 1
ATOM 741 C C . GLU A 1 88 ? -10.349 8.727 3.956 1.00 77.38 88 GLU A C 1
ATOM 743 O O . GLU A 1 88 ? -11.025 8.276 3.034 1.00 77.38 88 GLU A O 1
ATOM 748 N N . ASN A 1 89 ? -9.013 8.618 3.988 1.00 82.94 89 ASN A N 1
ATOM 749 C CA . ASN A 1 89 ? -8.180 8.118 2.888 1.00 82.94 89 ASN A CA 1
ATOM 750 C C . ASN A 1 89 ? -7.122 7.086 3.348 1.00 82.94 89 ASN A C 1
ATOM 752 O O . ASN A 1 89 ? -5.949 7.183 2.978 1.00 82.94 89 ASN A O 1
ATOM 756 N N . PHE A 1 90 ? -7.487 6.119 4.199 1.00 87.75 90 PHE A N 1
ATOM 757 C CA . PHE A 1 90 ? -6.580 5.065 4.690 1.00 87.75 90 PHE A CA 1
ATOM 758 C C . PHE A 1 90 ? -5.971 4.215 3.564 1.00 87.75 90 PHE A C 1
ATOM 760 O O . PHE A 1 90 ? -4.824 3.784 3.650 1.00 87.75 90 PHE A O 1
ATOM 767 N N . ASP A 1 91 ? -6.710 4.017 2.479 1.00 88.06 91 ASP A N 1
ATOM 768 C CA . ASP A 1 91 ? -6.267 3.350 1.256 1.00 88.06 91 ASP A CA 1
ATOM 769 C C . ASP A 1 91 ? -5.019 3.997 0.629 1.00 88.06 91 ASP A C 1
ATOM 771 O O . ASP A 1 91 ? -4.168 3.291 0.085 1.00 88.06 91 ASP A O 1
ATOM 775 N N . LEU A 1 92 ? -4.830 5.313 0.786 1.00 85.94 92 LEU A N 1
ATOM 776 C CA . LEU A 1 92 ? -3.600 5.985 0.350 1.00 85.94 92 LEU A CA 1
ATOM 777 C C . LEU A 1 92 ? -2.396 5.588 1.210 1.00 85.94 92 LEU A C 1
ATOM 779 O O . LEU A 1 92 ? -1.298 5.413 0.686 1.00 85.94 92 LEU A O 1
ATOM 783 N N . PHE A 1 93 ? -2.593 5.404 2.517 1.00 87.75 93 PHE A N 1
ATOM 784 C CA . PHE A 1 93 ? -1.538 4.920 3.410 1.00 87.75 93 PHE A CA 1
ATOM 785 C C . PHE A 1 93 ? -1.195 3.458 3.134 1.00 87.75 93 PHE A C 1
ATOM 787 O O . PHE A 1 93 ? -0.041 3.075 3.298 1.00 87.75 93 PHE A O 1
ATOM 794 N N . LEU A 1 94 ? -2.159 2.654 2.677 1.00 92.25 94 LEU A N 1
ATOM 795 C CA . LEU A 1 94 ? -1.889 1.293 2.221 1.00 92.25 94 LEU A CA 1
ATOM 796 C C . LEU A 1 94 ? -1.028 1.282 0.954 1.00 92.25 94 LEU A C 1
ATOM 798 O O . LEU A 1 94 ? -0.007 0.600 0.924 1.00 92.25 94 LEU A O 1
ATOM 802 N N . ALA A 1 95 ? -1.389 2.077 -0.058 1.00 89.56 95 ALA A N 1
ATOM 803 C CA . ALA A 1 95 ? -0.569 2.224 -1.260 1.00 89.56 95 ALA A CA 1
ATOM 804 C C . ALA A 1 95 ? 0.852 2.698 -0.918 1.00 89.56 95 ALA A C 1
ATOM 806 O O . ALA A 1 95 ? 1.836 2.177 -1.440 1.00 89.56 95 ALA A O 1
ATOM 807 N N . LEU A 1 96 ? 0.964 3.653 0.005 1.00 85.31 96 LEU A N 1
ATOM 808 C CA . LEU A 1 96 ? 2.249 4.162 0.460 1.00 85.31 96 LEU A CA 1
ATOM 809 C C . LEU A 1 96 ? 3.063 3.109 1.217 1.00 85.31 96 LEU A C 1
ATOM 811 O O . LEU A 1 96 ? 4.263 3.004 0.998 1.00 85.31 96 LEU A O 1
ATOM 815 N N . ALA A 1 97 ? 2.420 2.302 2.061 1.00 90.44 97 ALA A N 1
ATOM 816 C CA . ALA A 1 97 ? 3.069 1.207 2.773 1.00 90.44 97 ALA A CA 1
ATOM 817 C C . ALA A 1 97 ? 3.630 0.150 1.813 1.00 90.44 97 ALA A C 1
ATOM 819 O O . ALA A 1 97 ? 4.724 -0.360 2.050 1.00 90.44 97 ALA A O 1
ATOM 820 N N . MET A 1 98 ? 2.922 -0.147 0.719 1.00 91.19 98 MET A N 1
ATOM 821 C CA . MET A 1 98 ? 3.427 -1.036 -0.329 1.00 91.19 98 MET A CA 1
ATOM 822 C C . MET A 1 98 ? 4.676 -0.451 -0.991 1.00 91.19 98 MET A C 1
ATOM 824 O O . MET A 1 98 ? 5.688 -1.135 -1.088 1.00 91.19 98 MET A O 1
ATOM 828 N N . ILE A 1 99 ? 4.637 0.823 -1.386 1.00 87.44 99 ILE A N 1
ATOM 829 C CA . ILE A 1 99 ? 5.783 1.504 -2.002 1.00 87.44 99 ILE A CA 1
ATOM 830 C C . ILE A 1 99 ? 6.986 1.546 -1.044 1.00 87.44 99 ILE A C 1
ATOM 832 O O . ILE A 1 99 ? 8.094 1.196 -1.437 1.00 87.44 99 ILE A O 1
ATOM 836 N N . GLU A 1 100 ? 6.762 1.926 0.214 1.00 86.06 100 GLU A N 1
ATOM 837 C CA . GLU A 1 100 ? 7.797 2.011 1.251 1.00 86.06 100 GLU A CA 1
ATOM 838 C C . GLU A 1 100 ? 8.444 0.648 1.529 1.00 86.06 100 GLU A C 1
ATOM 840 O O . GLU A 1 100 ? 9.654 0.560 1.722 1.00 86.06 100 GLU A O 1
ATOM 845 N N . THR A 1 101 ? 7.657 -0.433 1.518 1.00 90.38 101 THR A N 1
ATOM 846 C CA . THR A 1 101 ? 8.175 -1.792 1.752 1.00 90.38 101 THR A CA 1
ATOM 847 C C . THR A 1 101 ? 9.192 -2.192 0.682 1.00 90.38 101 THR A C 1
ATOM 849 O O . THR A 1 101 ? 10.211 -2.789 1.015 1.00 90.38 101 THR A O 1
ATOM 852 N N . TYR A 1 102 ? 8.950 -1.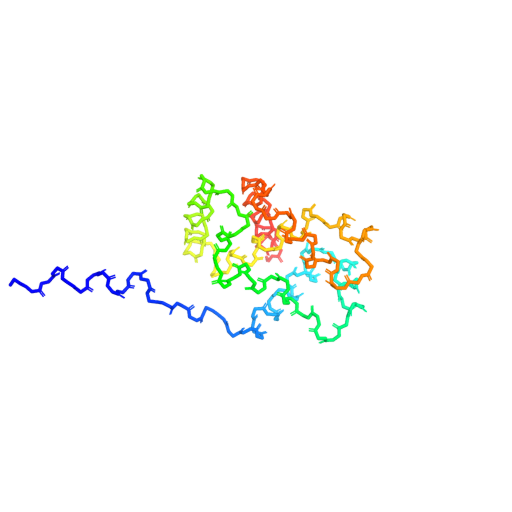827 -0.579 1.00 90.38 102 TYR A N 1
ATOM 853 C CA . TYR A 1 102 ? 9.825 -2.166 -1.708 1.00 90.38 102 TYR A CA 1
ATOM 854 C C . TYR A 1 102 ? 10.764 -1.028 -2.108 1.00 90.38 102 TYR A C 1
ATOM 856 O O . TYR A 1 102 ? 11.320 -1.032 -3.202 1.00 90.38 102 TYR A O 1
ATOM 864 N N . ARG A 1 103 ? 10.945 -0.030 -1.238 1.00 87.38 103 ARG A N 1
ATOM 865 C CA . ARG A 1 103 ? 11.725 1.175 -1.533 1.00 87.38 103 ARG A CA 1
ATOM 866 C C . ARG A 1 103 ? 13.119 0.862 -2.070 1.00 87.38 103 ARG A C 1
ATOM 868 O O . ARG A 1 103 ? 13.520 1.424 -3.085 1.00 87.38 103 ARG A O 1
ATOM 875 N N . ASN A 1 104 ? 13.852 -0.006 -1.378 1.00 88.44 104 ASN A N 1
ATOM 876 C CA . ASN A 1 104 ? 15.232 -0.322 -1.745 1.00 88.44 104 ASN A CA 1
ATOM 877 C C . ASN A 1 104 ? 15.279 -1.079 -3.075 1.00 88.44 104 ASN A C 1
ATOM 879 O O . ASN A 1 104 ? 16.064 -0.710 -3.939 1.00 88.44 104 ASN A O 1
ATOM 883 N N . ASP A 1 105 ? 14.377 -2.043 -3.277 1.00 89.88 105 ASP A N 1
ATOM 884 C CA . ASP A 1 105 ? 14.283 -2.800 -4.529 1.00 89.88 105 ASP A CA 1
ATOM 885 C C . ASP A 1 105 ? 13.960 -1.872 -5.714 1.00 89.88 105 ASP A C 1
ATOM 887 O O . ASP A 1 105 ? 14.578 -1.956 -6.771 1.00 89.88 105 ASP A O 1
ATOM 891 N N . ILE A 1 106 ? 13.043 -0.914 -5.531 1.00 86.00 106 ILE A N 1
ATOM 892 C CA . ILE A 1 106 ? 12.698 0.074 -6.563 1.00 86.00 106 ILE A CA 1
ATOM 893 C C . ILE A 1 106 ? 13.909 0.948 -6.910 1.00 86.00 106 ILE A C 1
ATOM 895 O O . ILE A 1 106 ? 14.175 1.180 -8.085 1.00 86.00 106 ILE A O 1
ATOM 899 N N . ILE A 1 107 ? 14.644 1.440 -5.911 1.00 84.88 107 ILE A N 1
ATOM 900 C CA . ILE A 1 107 ? 15.793 2.331 -6.133 1.00 84.88 107 ILE A CA 1
ATOM 901 C C . ILE A 1 107 ? 16.976 1.584 -6.762 1.00 84.88 107 ILE A C 1
ATOM 903 O O . ILE A 1 107 ? 17.693 2.160 -7.580 1.00 84.88 107 ILE A O 1
ATOM 907 N N . GLU A 1 108 ? 17.193 0.324 -6.386 1.00 88.12 108 GLU A N 1
ATOM 908 C CA . GLU A 1 108 ? 18.323 -0.479 -6.858 1.00 88.12 108 GLU A CA 1
ATOM 909 C C . GLU A 1 108 ? 18.065 -1.129 -8.225 1.00 88.12 108 GLU A C 1
ATOM 911 O O . GLU A 1 108 ? 18.985 -1.202 -9.044 1.00 88.12 108 GLU A O 1
ATOM 916 N N . GLU A 1 109 ? 16.837 -1.586 -8.493 1.00 85.56 109 GLU A N 1
ATOM 917 C CA . GLU A 1 109 ? 16.528 -2.425 -9.658 1.00 85.56 109 GLU A CA 1
ATOM 918 C C . GLU A 1 109 ? 15.734 -1.714 -10.765 1.00 85.56 109 GLU A C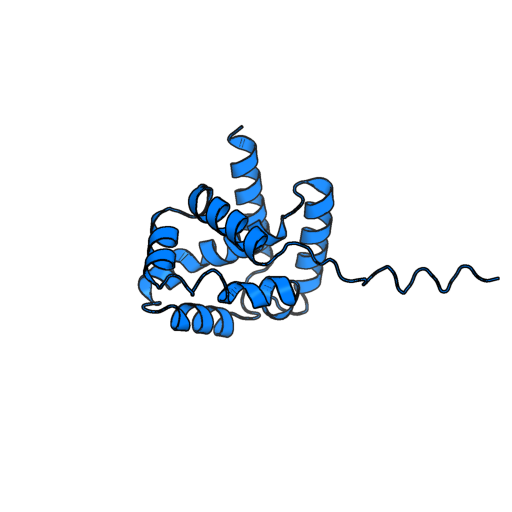 1
ATOM 920 O O . GLU A 1 109 ? 15.800 -2.140 -11.920 1.00 85.56 109 GLU A O 1
ATOM 925 N N . CYS A 1 110 ? 14.995 -0.638 -10.464 1.00 84.00 110 CYS A N 1
ATOM 926 C CA . CYS A 1 110 ? 14.160 0.038 -11.462 1.00 84.00 110 CYS A CA 1
ATOM 927 C C . CYS A 1 110 ? 14.878 1.253 -12.062 1.00 84.00 110 CYS A C 1
ATOM 929 O O . CYS A 1 110 ? 14.999 2.302 -11.428 1.00 84.00 110 CYS A O 1
ATOM 931 N N . ALA A 1 111 ? 15.313 1.138 -13.319 1.00 80.31 111 ALA A N 1
ATOM 932 C CA . ALA A 1 111 ? 15.962 2.235 -14.037 1.00 80.31 111 ALA A CA 1
ATOM 933 C C . ALA A 1 111 ? 14.946 3.155 -14.731 1.00 80.31 111 ALA A C 1
ATOM 935 O O . ALA A 1 111 ? 15.171 4.363 -14.839 1.00 80.31 111 ALA A O 1
ATOM 936 N N . GLU A 1 112 ? 13.825 2.593 -15.188 1.00 82.31 112 GLU A N 1
ATOM 937 C CA . GLU A 1 112 ? 12.766 3.312 -15.892 1.00 82.31 112 GLU A CA 1
ATOM 938 C C . GLU A 1 112 ? 11.386 3.048 -15.269 1.00 82.31 112 GLU A C 1
ATOM 940 O O . GLU A 1 112 ? 11.145 2.047 -14.595 1.00 82.31 112 GLU A O 1
ATOM 945 N N . PHE A 1 113 ? 10.422 3.931 -15.542 1.00 79.12 113 PHE A N 1
ATOM 946 C CA . PHE A 1 113 ? 9.058 3.806 -15.014 1.00 79.12 113 PHE A CA 1
ATOM 947 C C . PHE A 1 113 ? 8.367 2.477 -15.378 1.00 79.12 113 PHE A C 1
ATOM 949 O O . PHE A 1 113 ? 7.575 1.941 -14.599 1.00 79.12 113 PHE A O 1
ATOM 956 N N . SER A 1 114 ? 8.664 1.919 -16.555 1.00 83.00 114 SER A N 1
ATOM 957 C CA . SER A 1 114 ? 8.143 0.613 -16.972 1.00 83.00 114 SER A CA 1
ATOM 958 C C . SER A 1 114 ? 8.595 -0.530 -16.066 1.00 83.00 114 SER A C 1
ATOM 960 O O . SER A 1 114 ? 7.852 -1.502 -15.917 1.00 83.00 114 SER A O 1
ATOM 962 N N . ASP A 1 115 ? 9.770 -0.409 -15.445 1.00 87.50 115 ASP A N 1
ATOM 963 C CA . ASP A 1 115 ? 10.316 -1.426 -14.547 1.00 87.50 115 ASP A CA 1
ATOM 964 C C . ASP A 1 115 ? 9.520 -1.466 -13.244 1.00 87.50 115 ASP A C 1
ATOM 966 O O . ASP A 1 115 ? 9.157 -2.546 -12.790 1.00 87.50 115 ASP A O 1
ATOM 970 N N . ILE A 1 116 ? 9.112 -0.301 -12.725 1.00 85.19 116 ILE A N 1
ATOM 971 C CA . ILE A 1 116 ? 8.237 -0.195 -11.546 1.00 85.19 116 ILE A CA 1
ATOM 972 C C . ILE A 1 116 ? 6.888 -0.870 -11.812 1.00 85.19 116 ILE A C 1
ATOM 974 O O . ILE A 1 116 ? 6.399 -1.654 -10.996 1.00 85.19 116 ILE A O 1
ATOM 978 N N . ILE A 1 117 ? 6.278 -0.594 -12.971 1.00 85.19 117 ILE A N 1
ATOM 979 C CA . ILE A 1 117 ? 5.014 -1.240 -13.355 1.00 85.19 117 ILE A CA 1
ATOM 980 C C . ILE A 1 117 ? 5.200 -2.756 -13.419 1.00 85.19 117 ILE A C 1
ATOM 982 O O . ILE A 1 117 ? 4.369 -3.505 -12.906 1.00 85.19 117 ILE A O 1
ATOM 986 N N . LYS A 1 118 ? 6.279 -3.224 -14.052 1.00 89.25 118 LYS A N 1
ATOM 987 C CA . LYS A 1 118 ? 6.563 -4.652 -14.181 1.00 89.25 118 LYS A CA 1
ATOM 988 C C . LYS A 1 118 ? 6.789 -5.306 -12.815 1.00 89.25 118 LYS A C 1
ATOM 990 O O . LYS A 1 118 ? 6.181 -6.338 -12.553 1.00 89.25 118 LYS A O 1
ATOM 995 N N . PHE A 1 119 ? 7.568 -4.674 -11.943 1.00 91.12 119 PHE A N 1
ATOM 996 C CA . PHE A 1 119 ? 7.834 -5.125 -10.581 1.00 91.12 119 PHE A CA 1
ATOM 997 C C . PHE A 1 119 ? 6.534 -5.339 -9.796 1.00 91.12 119 PHE A C 1
ATOM 999 O O . PHE A 1 119 ? 6.256 -6.443 -9.329 1.00 91.12 119 PHE A O 1
ATOM 1006 N N . PHE A 1 120 ? 5.664 -4.327 -9.732 1.00 90.50 120 PHE A N 1
ATOM 1007 C CA . PHE A 1 120 ? 4.392 -4.451 -9.012 1.00 90.50 120 PHE A CA 1
ATOM 1008 C C . PHE A 1 120 ? 3.390 -5.390 -9.695 1.00 90.50 120 PHE A C 1
ATOM 1010 O O . PHE A 1 120 ? 2.539 -5.980 -9.034 1.00 90.50 120 PHE A O 1
ATOM 1017 N N . ASN A 1 121 ? 3.479 -5.584 -11.012 1.00 90.75 121 ASN A N 1
ATOM 1018 C CA . ASN A 1 121 ? 2.710 -6.631 -11.686 1.00 90.75 121 ASN A CA 1
ATOM 1019 C C . ASN A 1 121 ? 3.172 -8.033 -11.269 1.00 90.75 121 ASN A C 1
ATOM 1021 O O . ASN A 1 121 ? 2.338 -8.918 -11.104 1.00 90.75 121 ASN A O 1
ATOM 1025 N N . GLU A 1 122 ? 4.477 -8.241 -11.107 1.00 93.12 122 GLU A N 1
ATOM 1026 C CA . GLU A 1 122 ? 5.054 -9.521 -10.686 1.00 93.12 122 GLU A CA 1
ATOM 1027 C C . GLU A 1 122 ? 4.855 -9.801 -9.191 1.00 93.12 122 GLU A C 1
ATOM 1029 O O . GLU A 1 122 ? 4.833 -10.969 -8.791 1.00 93.12 122 GLU A O 1
ATOM 1034 N N . MET A 1 123 ? 4.685 -8.756 -8.379 1.00 93.50 123 MET A N 1
ATOM 1035 C CA . MET A 1 123 ? 4.400 -8.845 -6.944 1.00 93.50 123 MET A CA 1
ATOM 1036 C C . MET A 1 123 ? 2.918 -9.015 -6.595 1.00 93.50 123 MET A C 1
ATOM 1038 O O . MET A 1 123 ? 2.598 -9.265 -5.433 1.00 93.50 123 MET A O 1
ATOM 1042 N N . ALA A 1 124 ? 2.027 -8.949 -7.586 1.00 92.62 124 ALA A N 1
ATOM 1043 C CA . ALA A 1 124 ? 0.608 -9.221 -7.407 1.00 92.62 124 ALA A CA 1
ATOM 1044 C C . ALA A 1 124 ? 0.380 -10.555 -6.671 1.00 92.62 124 ALA A C 1
ATOM 1046 O O . ALA A 1 124 ? 0.982 -11.574 -7.013 1.00 92.62 124 ALA A O 1
ATOM 1047 N N . GLU A 1 125 ? -0.489 -10.526 -5.660 1.00 93.50 125 GLU A N 1
ATOM 1048 C CA . GLU A 1 125 ? -0.833 -11.648 -4.773 1.00 93.50 125 GLU A CA 1
ATOM 1049 C C . GLU A 1 125 ? 0.325 -12.145 -3.883 1.00 93.50 125 GLU A C 1
ATOM 1051 O O . GLU A 1 125 ? 0.171 -13.142 -3.193 1.00 93.50 125 GLU A O 1
ATOM 1056 N N . LYS A 1 126 ? 1.473 -11.451 -3.837 1.00 93.94 126 LYS A N 1
ATOM 1057 C CA . LYS A 1 126 ? 2.634 -11.829 -2.999 1.00 93.94 126 LYS A CA 1
ATOM 1058 C C . LYS A 1 126 ? 2.870 -10.898 -1.811 1.00 93.94 126 LYS A C 1
ATOM 1060 O O . LYS A 1 126 ? 3.845 -11.068 -1.078 1.00 93.94 126 LYS A O 1
ATOM 1065 N N . HIS A 1 127 ? 2.033 -9.880 -1.640 1.00 93.88 127 HIS A N 1
ATOM 1066 C CA . HIS A 1 127 ? 2.162 -8.932 -0.540 1.00 93.88 127 HIS A CA 1
ATOM 1067 C C . HIS A 1 127 ? 1.648 -9.544 0.765 1.00 93.88 127 HIS A C 1
ATOM 1069 O O . HIS A 1 127 ? 0.526 -10.040 0.819 1.00 93.88 127 HIS A O 1
ATOM 1075 N N . ASP A 1 128 ? 2.430 -9.433 1.842 1.00 95.19 128 ASP A N 1
ATOM 1076 C CA . ASP A 1 128 ? 1.953 -9.769 3.186 1.00 95.19 128 ASP A CA 1
ATOM 1077 C C . ASP A 1 128 ? 0.961 -8.700 3.664 1.00 95.19 128 ASP A C 1
ATOM 1079 O O . ASP A 1 128 ? 1.350 -7.623 4.131 1.00 95.19 128 ASP A O 1
ATOM 1083 N N . ALA A 1 129 ? -0.331 -9.007 3.552 1.00 95.56 129 ALA A N 1
ATOM 1084 C CA . ALA A 1 129 ? -1.421 -8.104 3.900 1.00 95.56 129 ALA A CA 1
ATOM 1085 C C . ALA A 1 129 ? -1.307 -7.552 5.323 1.00 95.56 129 ALA A C 1
ATOM 1087 O O . ALA A 1 129 ? -1.540 -6.361 5.550 1.00 95.56 129 ALA A O 1
ATOM 1088 N N . LYS A 1 130 ? -0.907 -8.386 6.288 1.00 95.12 130 LYS A N 1
ATOM 1089 C CA . LYS A 1 130 ? -0.805 -7.969 7.687 1.00 95.12 130 LYS A CA 1
ATOM 1090 C C . LYS A 1 130 ? 0.284 -6.917 7.860 1.00 95.12 130 LYS A C 1
ATOM 1092 O O . LYS A 1 130 ? 0.028 -5.869 8.456 1.00 95.12 130 LYS A O 1
ATOM 1097 N N . SER A 1 131 ? 1.466 -7.173 7.302 1.00 95.94 131 SER A N 1
ATOM 1098 C CA . SER A 1 131 ? 2.582 -6.225 7.352 1.00 95.94 131 SER A CA 1
ATOM 1099 C C . SER A 1 131 ? 2.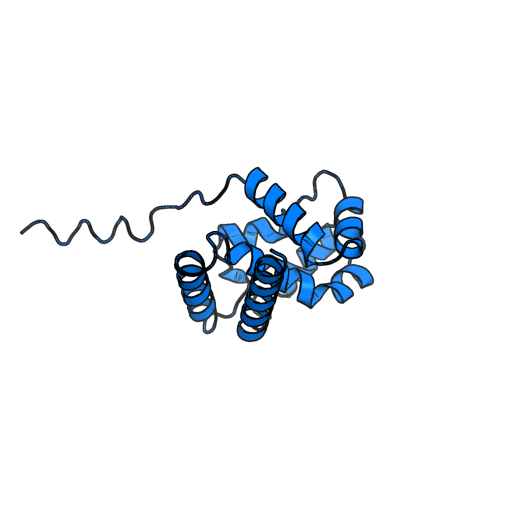253 -4.917 6.627 1.00 95.94 131 SER A C 1
ATOM 1101 O O . SER A 1 131 ? 2.554 -3.841 7.147 1.00 95.94 131 SER A O 1
ATOM 1103 N N . MET A 1 132 ? 1.567 -4.978 5.477 1.00 95.44 132 MET A N 1
ATOM 1104 C CA . MET A 1 132 ? 1.148 -3.775 4.742 1.00 95.44 132 MET A CA 1
ATOM 1105 C C . MET A 1 132 ? 0.179 -2.907 5.555 1.00 95.44 132 MET A C 1
ATOM 1107 O O . MET A 1 132 ? 0.373 -1.695 5.660 1.00 95.44 132 MET A O 1
ATOM 1111 N N . LEU A 1 133 ? -0.834 -3.514 6.181 1.00 95.12 133 LEU A N 1
ATOM 1112 C CA . LEU A 1 133 ? -1.808 -2.798 7.012 1.00 95.12 133 LEU A CA 1
ATOM 1113 C C . LEU A 1 133 ? -1.169 -2.204 8.276 1.00 95.12 133 LEU A C 1
ATOM 1115 O O . LEU A 1 133 ? -1.508 -1.088 8.681 1.00 95.12 133 LEU A O 1
ATOM 1119 N N . GLU A 1 134 ? -0.234 -2.924 8.901 1.00 94.88 134 GLU A N 1
ATOM 1120 C CA . GLU A 1 134 ? 0.488 -2.441 10.080 1.00 94.88 134 GLU A CA 1
ATOM 1121 C C . GLU A 1 134 ? 1.388 -1.244 9.739 1.00 94.88 134 GLU A C 1
ATOM 1123 O O . GLU A 1 134 ? 1.365 -0.229 10.444 1.00 94.88 134 GLU A O 1
ATOM 1128 N N . ASN A 1 135 ? 2.091 -1.300 8.603 1.00 92.50 135 ASN A N 1
ATOM 1129 C CA . ASN A 1 135 ? 2.869 -0.176 8.087 1.00 92.50 135 ASN A CA 1
ATOM 1130 C C . ASN A 1 135 ? 1.986 1.027 7.735 1.00 92.50 135 ASN A C 1
ATOM 1132 O O . ASN A 1 135 ? 2.289 2.142 8.165 1.00 92.50 135 ASN A O 1
ATOM 1136 N N . ALA A 1 136 ? 0.861 0.813 7.050 1.00 92.19 136 ALA A N 1
ATOM 1137 C CA . ALA A 1 136 ? -0.093 1.874 6.723 1.00 92.19 136 ALA A CA 1
ATOM 1138 C C . ALA A 1 136 ? -0.597 2.590 7.986 1.00 92.19 136 ALA A C 1
ATOM 1140 O O . ALA A 1 136 ? -0.604 3.822 8.074 1.00 92.19 136 ALA A O 1
ATOM 1141 N N . ARG A 1 137 ? -0.941 1.821 9.026 1.00 91.44 137 ARG A N 1
ATOM 1142 C CA . ARG A 1 137 ? -1.350 2.366 10.324 1.00 91.44 137 ARG A CA 1
ATOM 1143 C C . ARG A 1 137 ? -0.225 3.139 11.012 1.00 91.44 137 ARG A C 1
ATOM 1145 O O . ARG A 1 137 ? -0.480 4.200 11.581 1.00 91.44 137 ARG A O 1
ATOM 1152 N N . ARG A 1 138 ? 1.013 2.637 10.967 1.00 90.19 138 ARG A N 1
ATOM 1153 C CA . ARG A 1 138 ? 2.189 3.328 11.521 1.00 90.19 138 ARG A CA 1
ATOM 1154 C C . ARG A 1 138 ? 2.399 4.687 10.852 1.00 90.19 138 ARG A C 1
ATOM 1156 O O . ARG A 1 138 ? 2.620 5.673 11.551 1.00 90.19 138 ARG A O 1
ATOM 1163 N N . MET A 1 139 ? 2.281 4.743 9.527 1.00 86.06 139 MET A N 1
ATOM 1164 C CA . MET A 1 139 ? 2.392 5.978 8.745 1.00 86.06 139 MET A CA 1
ATOM 1165 C C . MET A 1 139 ? 1.302 6.989 9.110 1.00 86.06 139 MET A C 1
ATOM 1167 O O . MET A 1 139 ? 1.605 8.161 9.337 1.00 86.06 139 MET A O 1
ATOM 1171 N N . LEU A 1 140 ? 0.052 6.535 9.245 1.00 85.62 140 LEU A N 1
ATOM 1172 C CA . LEU A 1 140 ? -1.054 7.388 9.679 1.00 85.62 140 LEU A CA 1
ATOM 1173 C C . LEU A 1 140 ? -0.827 7.953 11.089 1.00 85.62 140 LEU A C 1
ATOM 1175 O O . LEU A 1 140 ? -0.974 9.156 11.299 1.00 85.62 140 LEU A O 1
ATOM 1179 N N . ASN A 1 141 ? -0.418 7.112 12.042 1.00 86.19 141 ASN A N 1
ATOM 1180 C CA . ASN A 1 141 ? -0.133 7.549 13.410 1.00 86.19 141 ASN A CA 1
ATOM 1181 C C . ASN A 1 141 ? 0.993 8.591 13.448 1.00 86.19 141 ASN A C 1
ATOM 1183 O O . ASN A 1 141 ? 0.878 9.587 14.156 1.00 86.19 141 ASN A O 1
ATOM 1187 N N . HIS A 1 142 ? 2.060 8.383 12.669 1.00 82.81 142 HIS A N 1
ATOM 1188 C CA . HIS A 1 142 ? 3.162 9.339 12.563 1.00 82.81 142 HIS A CA 1
ATOM 1189 C C . HIS A 1 142 ? 2.698 10.686 11.990 1.00 82.81 142 HIS A C 1
ATOM 1191 O O . HIS A 1 142 ? 3.133 11.744 12.443 1.00 82.81 142 HIS A O 1
ATOM 1197 N N . LEU A 1 143 ? 1.786 10.676 11.013 1.00 78.19 143 LEU A N 1
ATOM 1198 C CA . LEU A 1 143 ? 1.212 11.912 10.487 1.00 78.19 143 LEU A CA 1
ATOM 1199 C C . LEU A 1 143 ? 0.367 12.639 11.545 1.00 78.19 143 LEU A C 1
ATOM 1201 O O . LEU A 1 143 ? 0.451 13.859 11.645 1.00 78.19 143 LEU A O 1
ATOM 1205 N N . GLN A 1 144 ? -0.409 11.904 12.347 1.00 77.38 144 GLN A N 1
ATOM 1206 C CA . GLN A 1 144 ? -1.257 12.467 13.404 1.00 77.38 144 GLN A CA 1
ATOM 1207 C C . GLN A 1 144 ? -0.461 12.995 14.607 1.00 77.38 144 GLN A C 1
ATOM 1209 O O . GLN A 1 144 ? -0.877 13.978 15.208 1.00 77.38 144 GLN A O 1
ATOM 1214 N N . SER A 1 145 ? 0.676 12.381 14.954 1.00 74.06 145 SER A N 1
ATOM 1215 C CA . SER A 1 145 ? 1.507 12.796 16.097 1.00 74.06 145 SER A CA 1
ATOM 1216 C C . SER A 1 145 ? 2.360 14.041 15.845 1.00 74.06 145 SER A C 1
ATOM 1218 O O . SER A 1 145 ? 2.940 14.577 16.782 1.00 74.06 145 SER A O 1
ATOM 1220 N N . ASN A 1 146 ? 2.490 14.472 14.589 1.00 58.81 146 ASN A N 1
ATOM 1221 C CA . ASN A 1 146 ? 3.268 15.650 14.191 1.00 58.81 146 ASN A CA 1
ATOM 1222 C C . ASN A 1 146 ? 2.419 16.945 14.147 1.00 58.81 146 ASN A C 1
ATOM 1224 O O . ASN A 1 146 ? 2.781 17.896 13.447 1.00 58.81 146 ASN A O 1
ATOM 1228 N N . PHE A 1 147 ? 1.306 16.967 14.887 1.00 47.50 147 PHE A N 1
ATOM 1229 C CA . PHE A 1 147 ? 0.436 18.117 15.162 1.00 47.50 147 PHE A CA 1
ATOM 1230 C C . PHE A 1 147 ? 0.280 18.298 16.675 1.00 47.50 147 PHE A C 1
ATOM 1232 O O . PHE A 1 147 ? 0.104 19.463 17.096 1.00 47.50 147 PHE A O 1
#

InterPro domains:
  IPR000195 Rab-GAP-TBC domain [PF00566] (25-107)
  IPR000195 Rab-GAP-TBC domain [PS50086] (1-83)
  IPR035969 Rab-GAP-TBC domain superfamily [SSF47923] (33-141)

Sequence (147 aa):
MADAKMAGEEMFGAQPRLASHQVENIVNYLLHRIADNELYDVIQKMGDHAQFYFCYRWFLLDFKREFEYEDVFSVWETIWSANRLISENFDLFLALAMIETYRNDIIEECAEFSDIIKFFNEMAEKHDAKSMLENARRMLNHLQSNF